Protein AF-A0A1V4LVZ9-F1 (afdb_monomer_lite)

Secondary structure (DSSP, 8-state):
----S-HHHHHHHHHHHHHHHHHHHHHHHHHHHHHHHHH---SHHHHHHHHHHHHHHHHHHHHH--

Sequence (66 aa):
MFWYGSKKDRFRVQRWISIIVLCVGALFLISGIYQYVSCQGPGYPIFKALVMMGVASVMFYIADKW

pLDDT: mean 72.05, std 10.43, range [38.12, 84.94]

Radius of gyration: 15.47 Å; chains: 1; bounding box: 33×25×41 Å

Foldseek 3Di:
DDPDDDPLVVLVVLLVVLVVQLVVLVVQLVVLVCCCVVVVDDNVSNVVSVVSNVVSVVSNVVSVVD

Structure (mmCIF, N/CA/C/O backbone):
data_AF-A0A1V4LVZ9-F1
#
_entry.id   AF-A0A1V4LVZ9-F1
#
loop_
_atom_site.group_PDB
_atom_site.id
_atom_site.type_symbol
_atom_site.label_atom_id
_atom_site.label_alt_id
_atom_site.label_comp_id
_atom_site.label_asym_id
_atom_site.label_entity_id
_atom_site.label_seq_id
_atom_site.pdbx_PDB_ins_code
_atom_site.Cartn_x
_atom_site.Cartn_y
_atom_site.Cartn_z
_atom_site.occupancy
_atom_site.B_iso_or_equiv
_atom_site.auth_seq_id
_atom_site.auth_comp_id
_atom_site.auth_asym_id
_atom_site.auth_atom_id
_atom_site.pdbx_PDB_model_num
ATOM 1 N N . MET A 1 1 ? -17.413 -16.487 19.875 1.00 38.12 1 MET A N 1
ATOM 2 C CA . MET A 1 1 ? -16.094 -16.085 19.339 1.00 38.12 1 MET A CA 1
ATOM 3 C C . MET A 1 1 ? -16.098 -14.572 19.114 1.00 38.12 1 MET A C 1
ATOM 5 O O . MET A 1 1 ? -16.995 -14.088 18.442 1.00 38.12 1 MET A O 1
ATOM 9 N N . PHE A 1 2 ? -15.146 -13.854 19.720 1.00 43.03 2 PHE A N 1
ATOM 10 C CA . PHE A 1 2 ? -14.821 -12.425 19.534 1.00 43.03 2 PHE A CA 1
ATOM 11 C C . PHE A 1 2 ? -15.893 -11.366 19.862 1.00 43.03 2 PHE A C 1
ATOM 13 O O . PHE A 1 2 ? -16.295 -10.551 19.033 1.00 43.03 2 PHE A O 1
ATOM 20 N N . TRP A 1 3 ? -16.250 -11.288 21.146 1.00 46.59 3 TRP A N 1
ATOM 21 C CA . TRP A 1 3 ? -16.848 -10.092 21.752 1.00 46.59 3 TRP A CA 1
ATOM 22 C C . TRP A 1 3 ? -15.732 -9.084 22.098 1.00 46.59 3 TRP A C 1
ATOM 24 O O . TRP A 1 3 ? -15.397 -8.859 23.254 1.00 46.59 3 TRP A O 1
ATOM 34 N N . TYR A 1 4 ? -15.065 -8.541 21.074 1.00 45.78 4 TYR A N 1
ATOM 35 C CA . TYR A 1 4 ? -14.044 -7.504 21.262 1.00 45.78 4 TYR A CA 1
ATOM 36 C C . TYR A 1 4 ? -14.737 -6.152 21.411 1.00 45.78 4 TYR A C 1
ATOM 38 O O . TYR A 1 4 ? -15.348 -5.716 20.438 1.00 45.78 4 TYR A O 1
ATOM 46 N N . GLY A 1 5 ? -14.659 -5.568 22.611 1.00 49.25 5 GLY A N 1
ATOM 47 C CA . GLY A 1 5 ? -14.675 -4.135 22.948 1.00 49.25 5 GLY A CA 1
ATOM 48 C C . GLY A 1 5 ? -15.737 -3.215 22.330 1.00 49.25 5 GLY A C 1
ATOM 49 O O . GLY A 1 5 ? -16.131 -3.333 21.174 1.00 49.25 5 GLY A O 1
ATOM 50 N N . SER A 1 6 ? -16.180 -2.244 23.128 1.00 60.62 6 SER A N 1
ATOM 51 C CA . SER A 1 6 ? -17.033 -1.112 22.741 1.00 60.62 6 SER A CA 1
ATOM 52 C C . SER A 1 6 ? -16.772 -0.621 21.306 1.00 60.62 6 SER A C 1
ATOM 54 O O . SER A 1 6 ? -15.621 -0.544 20.886 1.00 60.62 6 SER A O 1
ATOM 56 N N . LYS A 1 7 ? -17.823 -0.266 20.542 1.00 62.97 7 LYS A N 1
ATOM 57 C CA . LYS A 1 7 ? -17.745 0.109 19.106 1.00 62.97 7 LYS A CA 1
ATOM 58 C C . LYS A 1 7 ? -16.552 1.030 18.775 1.00 62.97 7 LYS A C 1
ATOM 60 O O . LYS A 1 7 ? -15.908 0.841 17.751 1.00 62.97 7 LYS A O 1
ATOM 65 N N . LYS A 1 8 ? -16.213 1.949 19.685 1.00 62.56 8 LYS A N 1
ATOM 66 C CA . LYS A 1 8 ? -15.084 2.892 19.593 1.00 62.56 8 LYS A CA 1
ATOM 67 C C . LYS A 1 8 ? -13.699 2.229 19.483 1.00 62.56 8 LYS A C 1
ATOM 69 O O . LYS A 1 8 ? -12.851 2.725 18.745 1.00 62.56 8 LYS A O 1
ATOM 74 N N . ASP A 1 9 ? -13.461 1.111 20.167 1.00 67.25 9 ASP A N 1
ATOM 75 C CA . ASP A 1 9 ? -12.166 0.415 20.133 1.00 67.25 9 ASP A CA 1
ATOM 76 C C . ASP A 1 9 ? -11.935 -0.288 18.791 1.00 67.25 9 ASP A C 1
ATOM 78 O O . ASP A 1 9 ? -10.816 -0.310 18.279 1.00 67.25 9 ASP A O 1
ATOM 82 N N . ARG A 1 10 ? -13.005 -0.797 18.167 1.00 67.00 10 ARG A N 1
ATOM 83 C CA . ARG A 1 10 ? -12.935 -1.426 16.838 1.00 67.00 10 ARG A CA 1
ATOM 84 C C . ARG A 1 10 ? -12.538 -0.422 15.763 1.00 67.00 10 ARG A C 1
ATOM 86 O O . ARG A 1 10 ? -11.655 -0.724 14.967 1.00 67.00 10 ARG A O 1
ATOM 93 N N . PHE A 1 11 ? -13.116 0.780 15.783 1.00 69.94 11 PHE A N 1
ATOM 94 C CA . PHE A 1 11 ? -12.757 1.845 14.842 1.00 69.94 11 PHE A CA 1
ATOM 95 C C . PHE A 1 11 ? -11.319 2.325 15.034 1.00 69.94 11 PHE A C 1
ATOM 97 O O . PHE A 1 11 ? -10.605 2.527 14.053 1.00 69.94 11 PHE A O 1
ATOM 104 N N . ARG A 1 12 ? -10.836 2.409 16.282 1.00 71.88 12 ARG A N 1
ATOM 105 C CA . ARG A 1 12 ? -9.430 2.731 16.558 1.00 71.88 12 ARG A CA 1
ATOM 106 C C . ARG A 1 12 ? -8.489 1.686 15.951 1.00 71.88 12 ARG A C 1
ATOM 108 O O . ARG A 1 12 ? -7.548 2.059 15.256 1.00 71.88 12 ARG A O 1
ATOM 115 N N . VAL A 1 13 ? -8.754 0.394 16.157 1.00 76.50 13 VAL A N 1
ATOM 116 C CA . VAL A 1 13 ? -7.948 -0.696 15.573 1.00 76.50 13 VAL A CA 1
ATOM 117 C C . VAL A 1 13 ? -8.039 -0.699 14.043 1.00 76.50 13 VAL A C 1
ATOM 119 O O . VAL A 1 13 ? -7.022 -0.824 13.367 1.00 76.50 13 VAL A O 1
ATOM 122 N N . GLN A 1 14 ? -9.228 -0.486 13.479 1.00 75.31 14 GLN A N 1
ATOM 123 C CA . GLN A 1 14 ? -9.443 -0.416 12.032 1.00 75.31 14 GLN A CA 1
ATOM 124 C C . GLN A 1 14 ? -8.687 0.756 11.388 1.00 75.31 14 GLN A C 1
ATOM 126 O O . GLN A 1 14 ? -8.144 0.619 10.289 1.00 75.31 14 GLN A O 1
ATOM 131 N N . ARG A 1 15 ? -8.581 1.885 12.094 1.00 76.19 15 ARG A N 1
ATOM 132 C CA . ARG A 1 15 ? -7.792 3.048 11.680 1.00 76.19 15 ARG A CA 1
ATOM 133 C C . ARG A 1 15 ? -6.293 2.740 11.671 1.00 76.19 15 ARG A C 1
ATOM 135 O O . ARG A 1 15 ? -5.627 3.048 10.688 1.00 7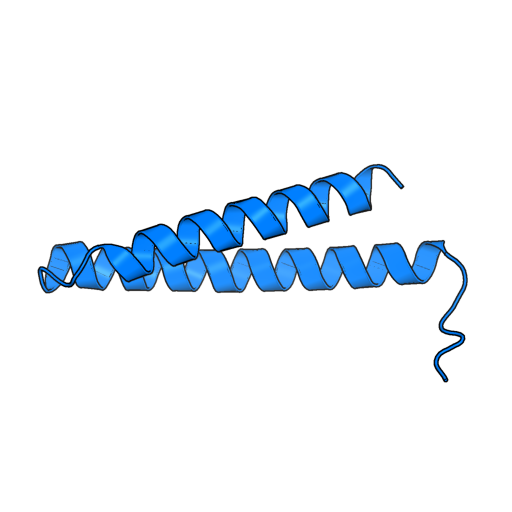6.19 15 ARG A O 1
ATOM 142 N N . TRP A 1 16 ? -5.782 2.055 12.697 1.00 79.62 16 TRP A N 1
ATOM 143 C CA . TRP A 1 16 ? -4.389 1.586 12.736 1.00 79.62 16 TRP A CA 1
ATOM 144 C C . TRP A 1 16 ? -4.068 0.591 11.618 1.00 79.62 16 TRP A C 1
ATOM 146 O O . TRP A 1 16 ? -3.059 0.747 10.934 1.00 79.62 16 TRP A O 1
ATOM 156 N N . ILE A 1 17 ? -4.944 -0.389 11.381 1.00 81.81 17 ILE A N 1
ATOM 157 C CA . ILE A 1 17 ? -4.783 -1.353 10.283 1.00 81.81 17 ILE A CA 1
ATOM 158 C C . ILE A 1 17 ? -4.761 -0.619 8.940 1.00 81.81 17 ILE A C 1
ATOM 160 O O . ILE A 1 17 ? -3.897 -0.884 8.113 1.00 81.81 17 ILE A O 1
ATOM 164 N N . SER A 1 18 ? -5.655 0.349 8.739 1.00 76.25 18 SER A N 1
ATOM 165 C CA . SER A 1 18 ? -5.712 1.129 7.500 1.00 76.25 18 SER A CA 1
ATOM 166 C C . SER A 1 18 ? -4.438 1.955 7.273 1.00 76.25 18 SER A C 1
ATOM 168 O O . SER A 1 18 ? -3.950 2.005 6.148 1.00 76.25 18 SER A O 1
ATOM 170 N N . ILE A 1 19 ? -3.844 2.536 8.325 1.00 82.12 19 ILE A N 1
ATOM 171 C CA . ILE A 1 19 ? -2.544 3.232 8.239 1.00 82.12 19 ILE A CA 1
ATOM 172 C C . ILE A 1 19 ? -1.439 2.265 7.813 1.00 82.12 19 ILE A C 1
ATOM 174 O O . ILE A 1 19 ? -0.676 2.571 6.902 1.00 82.12 19 ILE A O 1
ATOM 178 N N . ILE A 1 20 ? -1.370 1.085 8.435 1.00 84.94 20 ILE A N 1
ATOM 179 C CA . ILE A 1 20 ? -0.360 0.076 8.096 1.00 84.94 20 ILE A CA 1
ATOM 180 C C . ILE A 1 20 ? -0.521 -0.363 6.638 1.00 84.94 20 ILE A C 1
ATOM 182 O O . ILE A 1 20 ? 0.463 -0.418 5.904 1.00 84.94 20 ILE A O 1
ATOM 186 N N . VAL A 1 21 ? -1.752 -0.618 6.189 1.00 82.06 21 VAL A N 1
ATOM 187 C CA . VAL A 1 21 ? -2.029 -1.000 4.797 1.00 82.06 21 VAL A CA 1
ATOM 188 C C . VAL A 1 21 ? -1.661 0.128 3.828 1.00 82.06 21 VAL A C 1
ATOM 190 O O . VAL A 1 21 ? -1.088 -0.157 2.781 1.00 82.06 21 VAL A O 1
ATOM 193 N N . LEU A 1 22 ? -1.910 1.397 4.172 1.00 82.31 22 LEU A N 1
ATOM 194 C CA . LEU A 1 22 ? -1.474 2.541 3.362 1.00 82.31 22 LEU A CA 1
ATOM 195 C C . LEU A 1 22 ? 0.055 2.625 3.266 1.00 82.31 22 LEU A C 1
ATOM 197 O O . LEU A 1 22 ? 0.579 2.810 2.170 1.00 82.31 22 LEU A O 1
ATOM 201 N N . CYS A 1 23 ? 0.776 2.437 4.375 1.00 84.38 23 CYS A N 1
ATOM 202 C CA . CYS A 1 23 ? 2.240 2.416 4.375 1.00 84.38 23 CYS A CA 1
ATOM 203 C C . CYS A 1 23 ? 2.798 1.262 3.531 1.00 84.38 23 CYS A C 1
ATOM 205 O O . CYS A 1 23 ? 3.688 1.475 2.709 1.00 84.38 23 CYS A O 1
ATOM 207 N N . VAL A 1 24 ? 2.262 0.049 3.693 1.00 83.88 24 VAL A N 1
ATOM 208 C CA . VAL A 1 24 ? 2.683 -1.121 2.906 1.00 83.88 24 VAL A CA 1
ATOM 209 C C . VAL A 1 24 ? 2.355 -0.921 1.426 1.00 83.88 24 VAL A C 1
ATOM 211 O O . VAL A 1 24 ? 3.202 -1.188 0.579 1.00 83.88 24 VAL A O 1
ATOM 214 N N . GLY A 1 25 ? 1.170 -0.393 1.109 1.00 80.06 25 GLY A N 1
ATOM 215 C CA . GLY A 1 25 ? 0.762 -0.063 -0.256 1.00 80.06 25 GLY A CA 1
ATOM 216 C C . GLY A 1 25 ? 1.681 0.969 -0.911 1.00 80.06 25 GLY A C 1
ATOM 217 O O . GLY A 1 25 ? 2.085 0.777 -2.054 1.00 80.06 25 GLY A O 1
ATOM 218 N N . ALA A 1 26 ? 2.088 2.008 -0.176 1.00 81.69 26 ALA A N 1
ATOM 219 C CA . ALA A 1 26 ? 3.038 3.008 -0.659 1.00 81.69 26 ALA A CA 1
ATOM 220 C C . ALA A 1 26 ? 4.425 2.404 -0.939 1.00 81.69 26 ALA A C 1
ATOM 222 O O . ALA A 1 26 ? 5.008 2.669 -1.989 1.00 81.69 26 ALA A O 1
ATOM 223 N N . LEU A 1 27 ? 4.934 1.542 -0.052 1.00 82.69 27 LEU A N 1
ATOM 224 C CA . LEU A 1 27 ? 6.198 0.829 -0.278 1.00 82.69 27 LEU A CA 1
ATOM 225 C C . LEU A 1 27 ? 6.124 -0.089 -1.506 1.00 82.69 27 LEU A C 1
ATOM 227 O O . LEU A 1 27 ? 7.066 -0.130 -2.296 1.00 82.69 27 LEU A O 1
ATOM 231 N N . PHE A 1 28 ? 4.996 -0.779 -1.698 1.00 80.81 28 PHE A N 1
ATOM 232 C CA . PHE A 1 28 ? 4.743 -1.620 -2.872 1.00 80.81 28 PHE A CA 1
ATOM 233 C C . PHE A 1 28 ? 4.652 -0.811 -4.171 1.00 80.81 28 PHE A C 1
ATOM 235 O O . PHE A 1 28 ? 5.081 -1.264 -5.231 1.00 80.81 28 PHE A O 1
ATOM 242 N N . LEU A 1 29 ? 4.097 0.398 -4.094 1.00 80.06 29 LEU A N 1
ATOM 243 C CA . LEU A 1 29 ? 4.010 1.312 -5.224 1.00 80.06 29 LEU A CA 1
ATOM 244 C C . LEU A 1 29 ? 5.400 1.820 -5.622 1.00 80.06 29 LEU A C 1
ATOM 246 O O . LEU A 1 29 ? 5.736 1.800 -6.802 1.00 80.06 29 LEU A O 1
ATOM 250 N N . ILE A 1 30 ? 6.228 2.209 -4.648 1.00 80.75 30 ILE A N 1
ATOM 251 C CA . ILE A 1 30 ? 7.607 2.663 -4.885 1.00 80.75 30 ILE A CA 1
ATOM 252 C C . ILE A 1 30 ? 8.446 1.547 -5.516 1.00 80.75 30 ILE A C 1
ATOM 254 O O . ILE A 1 30 ? 9.126 1.785 -6.513 1.00 80.75 30 ILE A O 1
ATOM 258 N N . SER A 1 31 ? 8.378 0.325 -4.981 1.00 79.06 31 SER A N 1
ATOM 259 C CA . SER A 1 31 ? 9.123 -0.813 -5.532 1.00 79.06 31 SER A CA 1
ATOM 260 C C . SER A 1 31 ? 8.625 -1.216 -6.923 1.00 79.06 31 SER A C 1
ATOM 262 O O . SER A 1 31 ? 9.438 -1.505 -7.802 1.00 79.06 31 SER A O 1
ATOM 264 N N . GLY A 1 32 ? 7.311 -1.156 -7.161 1.00 76.44 32 GLY A N 1
ATOM 265 C CA . GLY A 1 32 ? 6.713 -1.385 -8.476 1.00 76.44 32 GLY A CA 1
ATOM 266 C C . GLY A 1 32 ? 7.129 -0.340 -9.514 1.00 76.44 32 GLY A C 1
ATOM 267 O O . GLY A 1 32 ? 7.486 -0.703 -10.632 1.00 76.44 32 GLY A O 1
ATOM 268 N N . ILE A 1 33 ? 7.142 0.948 -9.147 1.00 78.38 33 ILE A N 1
ATOM 269 C CA . ILE A 1 33 ? 7.621 2.037 -10.015 1.00 78.38 33 ILE A CA 1
ATOM 270 C C . ILE A 1 33 ? 9.107 1.859 -10.320 1.00 78.38 33 ILE A C 1
ATOM 272 O O . ILE A 1 33 ? 9.505 1.978 -11.476 1.00 78.38 33 ILE A O 1
ATOM 276 N N . TYR A 1 34 ? 9.919 1.523 -9.315 1.00 77.62 34 TYR A N 1
ATOM 277 C CA . TYR A 1 34 ? 11.345 1.271 -9.507 1.00 77.62 34 TYR A CA 1
ATOM 278 C C . TYR A 1 34 ? 11.588 0.115 -10.486 1.00 77.62 34 TYR A C 1
ATOM 280 O O . TYR A 1 34 ? 12.339 0.272 -11.442 1.00 77.62 34 TYR A O 1
ATOM 288 N N . GLN A 1 35 ? 10.894 -1.017 -10.334 1.00 74.56 35 GLN A N 1
ATOM 289 C CA . GLN A 1 35 ? 11.000 -2.128 -11.290 1.00 74.56 35 GLN A CA 1
ATOM 290 C C . GLN A 1 35 ? 10.511 -1.763 -12.697 1.00 74.56 35 GLN A C 1
ATOM 292 O O . GLN A 1 35 ? 11.091 -2.206 -13.688 1.00 74.56 35 GLN A O 1
ATOM 297 N N . TYR A 1 36 ? 9.457 -0.959 -12.810 1.00 74.38 36 TYR A N 1
ATOM 298 C CA . TYR A 1 36 ? 8.929 -0.539 -14.105 1.00 74.38 36 TYR A CA 1
ATOM 299 C C . TYR A 1 36 ? 9.895 0.396 -14.844 1.00 74.38 36 TYR A C 1
ATOM 301 O O . TYR A 1 36 ? 10.171 0.192 -16.023 1.00 74.38 36 TYR A O 1
ATOM 309 N N . VAL A 1 37 ? 10.456 1.384 -14.141 1.00 76.94 37 VAL A N 1
ATOM 310 C CA . VAL A 1 37 ? 11.371 2.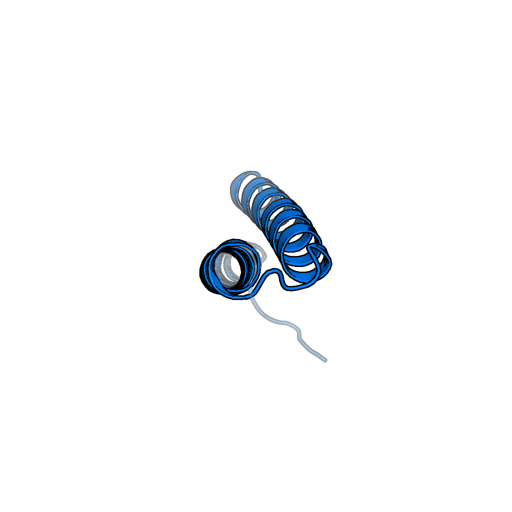381 -14.719 1.00 76.94 37 VAL A CA 1
ATOM 311 C C . VAL A 1 37 ? 12.765 1.797 -14.953 1.00 76.94 37 VAL A C 1
ATOM 313 O O . VAL A 1 37 ? 13.351 2.022 -16.008 1.00 76.94 37 VAL A O 1
ATOM 316 N N . SER A 1 38 ? 13.305 1.040 -13.994 1.00 75.69 38 SER A N 1
ATOM 317 C CA . SER A 1 38 ? 14.683 0.537 -14.051 1.00 75.69 38 SER A CA 1
ATOM 318 C C . SER A 1 38 ? 14.826 -0.797 -14.780 1.00 75.69 38 SER A C 1
ATOM 320 O O . SER A 1 38 ? 15.900 -1.074 -15.308 1.00 75.69 38 SER A O 1
ATOM 322 N N . CYS A 1 39 ? 13.782 -1.631 -14.824 1.00 72.12 39 CYS A N 1
ATOM 323 C CA . CYS A 1 39 ? 13.871 -2.984 -15.387 1.00 72.12 39 CYS A CA 1
ATOM 324 C C . CYS A 1 39 ? 12.893 -3.247 -16.542 1.00 72.12 39 CYS A C 1
ATOM 326 O O . CYS A 1 39 ? 12.810 -4.390 -16.984 1.00 72.12 39 CYS A O 1
ATOM 328 N N . GLN A 1 40 ? 12.137 -2.240 -17.010 1.00 68.81 40 GLN A N 1
ATOM 329 C CA . GLN A 1 40 ? 11.010 -2.427 -17.945 1.00 68.81 40 GLN A CA 1
ATOM 330 C C . GLN A 1 40 ? 10.056 -3.549 -17.488 1.00 68.81 40 GLN A C 1
ATOM 332 O O . GLN A 1 40 ? 9.510 -4.304 -18.293 1.00 68.81 40 GLN A O 1
ATOM 337 N N . GLY A 1 41 ? 9.894 -3.699 -16.169 1.00 65.00 41 GLY A N 1
ATOM 338 C CA . GLY A 1 41 ? 9.040 -4.726 -15.588 1.00 65.00 41 GLY A CA 1
ATOM 339 C C . GLY A 1 41 ? 7.568 -4.526 -15.972 1.00 65.00 41 GLY A C 1
ATOM 340 O O . GLY A 1 41 ? 7.164 -3.419 -16.324 1.00 65.00 41 GLY A O 1
ATOM 341 N N . PRO A 1 42 ? 6.726 -5.570 -15.894 1.00 68.69 42 PRO A N 1
ATOM 342 C CA . PRO A 1 42 ? 5.302 -5.444 -16.196 1.00 68.69 42 PRO A CA 1
ATOM 343 C C . PRO A 1 42 ? 4.656 -4.389 -15.287 1.00 68.69 42 PRO A C 1
ATOM 345 O O . PRO A 1 42 ? 4.935 -4.363 -14.097 1.00 68.69 42 PRO A O 1
ATOM 348 N N . GLY A 1 43 ? 3.763 -3.541 -15.813 1.00 67.38 43 GLY A N 1
ATOM 349 C CA . GLY A 1 43 ? 3.089 -2.473 -15.043 1.00 67.38 43 GLY A CA 1
ATOM 350 C C . GLY A 1 43 ? 2.009 -2.955 -14.059 1.00 67.38 43 GLY A C 1
ATOM 351 O O . GLY A 1 43 ? 1.470 -2.182 -13.268 1.00 67.38 43 GLY A O 1
ATOM 352 N N . TYR A 1 44 ? 1.698 -4.251 -14.071 1.00 70.69 44 TYR A N 1
ATOM 353 C CA . TYR A 1 44 ? 0.699 -4.885 -13.205 1.00 70.69 44 TYR A CA 1
ATOM 354 C C . TYR A 1 44 ? 0.911 -4.697 -11.678 1.00 70.69 44 TYR A C 1
ATOM 356 O O . TYR A 1 44 ? -0.080 -4.487 -10.972 1.00 70.69 44 TYR A O 1
ATOM 364 N N . PRO A 1 45 ? 2.147 -4.710 -11.129 1.00 71.81 45 PRO A N 1
ATOM 365 C CA . PRO A 1 45 ? 2.420 -4.432 -9.716 1.00 71.81 45 PRO A CA 1
ATOM 366 C C . PRO A 1 45 ? 2.011 -3.014 -9.301 1.00 71.81 45 PRO A C 1
ATOM 368 O O . PRO A 1 45 ? 1.476 -2.830 -8.210 1.00 71.81 45 PRO A O 1
ATOM 371 N N . ILE A 1 46 ? 2.198 -2.028 -10.187 1.00 72.81 46 ILE A N 1
ATOM 372 C CA . ILE A 1 46 ? 1.833 -0.625 -9.937 1.00 72.81 46 ILE A CA 1
ATOM 373 C C . ILE A 1 46 ? 0.313 -0.493 -9.849 1.00 72.81 46 ILE A C 1
ATOM 375 O O . ILE A 1 46 ? -0.207 0.118 -8.917 1.00 72.81 46 ILE A O 1
ATOM 379 N N . PHE A 1 47 ? -0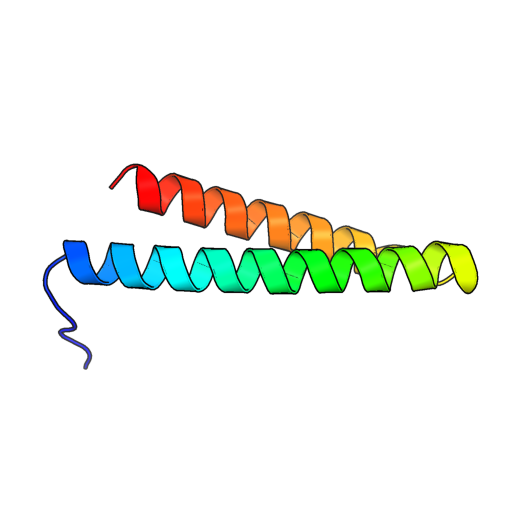.413 -1.118 -10.781 1.00 74.12 47 PHE A N 1
ATOM 380 C CA . PHE A 1 47 ? -1.874 -1.108 -10.769 1.00 74.12 47 PHE A CA 1
ATOM 381 C C . PHE A 1 47 ? -2.439 -1.762 -9.500 1.00 74.12 47 PHE A C 1
ATOM 383 O O . PHE A 1 47 ? -3.328 -1.204 -8.858 1.00 74.12 47 PHE A O 1
ATOM 390 N N . LYS A 1 48 ? -1.878 -2.904 -9.077 1.00 73.81 48 LYS A N 1
ATOM 391 C CA . LYS A 1 48 ? -2.243 -3.543 -7.803 1.00 73.81 48 LYS A CA 1
ATOM 392 C C . LYS A 1 48 ? -2.011 -2.624 -6.606 1.00 73.81 48 LYS A C 1
ATOM 394 O O . LYS A 1 48 ? -2.886 -2.537 -5.747 1.00 73.81 48 LYS A O 1
ATOM 399 N N . ALA A 1 49 ? -0.873 -1.935 -6.557 1.00 74.75 49 ALA A N 1
ATOM 400 C CA . ALA A 1 49 ? -0.556 -1.019 -5.467 1.00 74.75 49 ALA A CA 1
ATOM 401 C C . ALA A 1 49 ? -1.531 0.174 -5.409 1.00 74.75 49 ALA A C 1
ATOM 403 O O . ALA A 1 49 ? -2.009 0.518 -4.328 1.00 74.75 49 ALA A O 1
ATOM 404 N N . LEU A 1 50 ? -1.918 0.738 -6.562 1.00 78.12 50 LEU A N 1
ATOM 405 C CA . LEU A 1 50 ? -2.925 1.805 -6.643 1.00 78.12 50 LEU A CA 1
ATOM 406 C C . LEU A 1 50 ? -4.302 1.352 -6.144 1.00 78.12 50 LEU A C 1
ATOM 408 O O . LEU A 1 50 ? -4.932 2.054 -5.354 1.00 78.12 50 LEU A O 1
ATOM 412 N N . VAL A 1 51 ? -4.757 0.164 -6.554 1.00 79.50 51 VAL A N 1
ATOM 413 C CA . VAL A 1 51 ? -6.031 -0.401 -6.079 1.00 79.50 51 VAL A CA 1
ATOM 414 C C . VAL A 1 51 ? -5.989 -0.622 -4.565 1.00 79.50 51 VAL A C 1
ATOM 416 O O . VAL A 1 51 ? -6.942 -0.283 -3.866 1.00 79.50 51 VAL A O 1
ATOM 419 N N . MET A 1 52 ? -4.871 -1.124 -4.037 1.00 77.56 52 MET A N 1
ATOM 420 C CA . MET A 1 52 ? -4.700 -1.354 -2.602 1.00 77.56 52 MET A CA 1
ATOM 421 C C . MET A 1 52 ? -4.731 -0.045 -1.798 1.00 77.56 52 MET A C 1
ATOM 423 O O . MET A 1 52 ? -5.398 0.025 -0.767 1.00 77.56 52 MET A O 1
ATOM 427 N N . MET A 1 53 ? -4.085 1.015 -2.299 1.00 77.06 53 MET A N 1
ATOM 428 C CA . MET A 1 53 ? -4.158 2.355 -1.705 1.00 77.06 53 MET A CA 1
ATOM 429 C C . MET A 1 53 ? -5.576 2.943 -1.763 1.00 77.06 53 MET A C 1
ATOM 431 O O . MET A 1 53 ? -6.034 3.544 -0.789 1.00 77.06 53 MET A O 1
ATOM 435 N N . GLY A 1 54 ? -6.301 2.738 -2.865 1.00 79.56 54 GLY A N 1
ATOM 436 C CA . GLY A 1 54 ? -7.699 3.154 -3.005 1.00 79.56 54 GLY A CA 1
ATOM 437 C C . GLY A 1 54 ? -8.614 2.481 -1.978 1.00 79.56 54 GLY A C 1
ATOM 438 O O . GLY A 1 54 ? -9.366 3.145 -1.272 1.00 79.56 54 GLY A O 1
ATOM 439 N N . VAL A 1 55 ? -8.498 1.164 -1.813 1.00 78.56 55 VAL A N 1
ATOM 440 C CA . VAL A 1 55 ? -9.283 0.426 -0.810 1.00 78.56 55 VAL A CA 1
ATOM 441 C C . VAL A 1 55 ? -8.925 0.871 0.611 1.00 78.56 55 VAL A C 1
ATOM 443 O O . VAL A 1 55 ? -9.816 1.135 1.416 1.00 78.56 55 VAL A O 1
ATOM 446 N N . ALA A 1 56 ? -7.635 1.021 0.918 1.00 76.69 56 ALA A N 1
ATOM 447 C CA . ALA A 1 56 ? -7.184 1.429 2.246 1.00 76.69 56 ALA A CA 1
ATOM 448 C 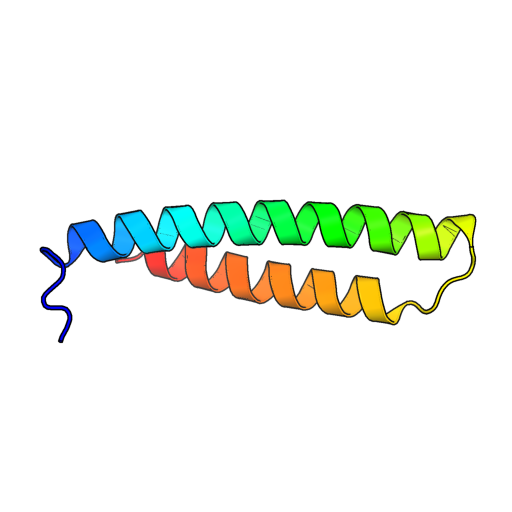C . ALA A 1 56 ? -7.616 2.860 2.611 1.00 76.69 56 AL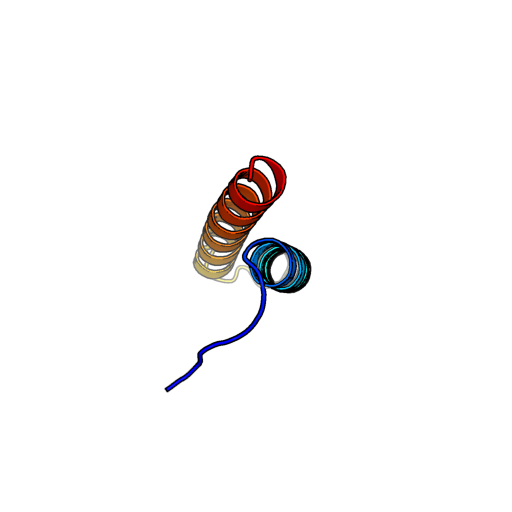A A C 1
ATOM 450 O O . ALA A 1 56 ? -7.999 3.116 3.752 1.00 76.69 56 ALA A O 1
ATOM 451 N N . SER A 1 57 ? -7.623 3.782 1.645 1.00 76.25 57 SER A N 1
ATOM 452 C CA . SER A 1 57 ? -8.115 5.153 1.841 1.00 76.25 57 SER A CA 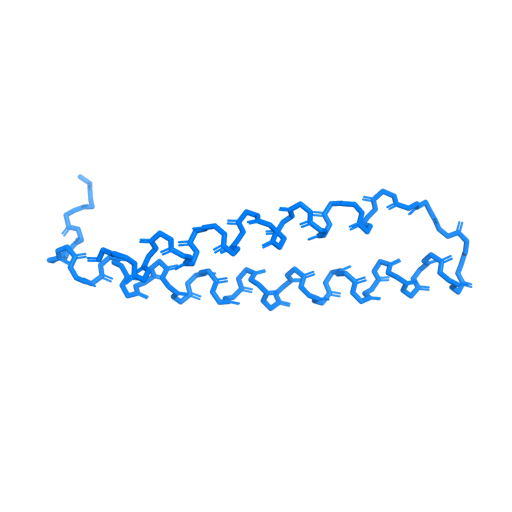1
ATOM 453 C C . SER A 1 57 ? -9.632 5.210 2.047 1.00 76.25 57 SER A C 1
ATOM 455 O O . SER A 1 57 ? -10.091 5.935 2.929 1.00 76.25 57 SER A O 1
ATOM 457 N N . VAL A 1 58 ? -10.415 4.391 1.334 1.00 77.31 58 VAL A N 1
ATOM 458 C CA . VAL A 1 58 ? -11.865 4.254 1.575 1.00 77.31 58 VAL A CA 1
ATOM 459 C C . VAL A 1 58 ? -12.141 3.681 2.968 1.00 77.31 58 VAL A C 1
ATOM 461 O O . VAL A 1 58 ? -12.987 4.205 3.693 1.00 77.31 58 VAL A O 1
ATOM 464 N N . MET A 1 59 ? -11.404 2.646 3.382 1.00 71.94 59 MET A N 1
ATOM 465 C CA . MET A 1 59 ? -11.527 2.076 4.729 1.00 71.94 59 MET A CA 1
ATOM 466 C C . MET A 1 59 ? -11.149 3.088 5.815 1.00 71.94 59 MET A C 1
ATOM 468 O O . MET A 1 59 ? -11.833 3.162 6.836 1.00 71.94 59 MET A O 1
ATOM 472 N N . PHE A 1 60 ? -10.118 3.903 5.578 1.00 72.88 60 PHE A N 1
ATOM 473 C CA . PHE A 1 60 ? -9.716 4.976 6.485 1.00 72.88 60 PHE A CA 1
ATOM 474 C C . PHE A 1 60 ? -10.780 6.079 6.578 1.00 72.88 60 PHE A C 1
ATOM 476 O O . PHE A 1 60 ? -11.106 6.516 7.678 1.00 72.88 60 PHE A O 1
ATOM 483 N N . TYR A 1 61 ? -11.374 6.482 5.451 1.00 74.19 61 TYR A N 1
ATOM 484 C CA . TYR A 1 61 ? -12.448 7.480 5.414 1.00 74.19 61 TYR A CA 1
ATOM 485 C C . TYR A 1 61 ? -13.704 7.007 6.158 1.00 74.19 61 TYR A C 1
ATOM 487 O O . TYR A 1 61 ? -14.296 7.759 6.929 1.00 74.19 61 TYR A O 1
ATOM 495 N N . ILE A 1 62 ? -14.098 5.742 5.978 1.00 72.69 62 ILE A N 1
ATOM 496 C CA . ILE A 1 62 ? -15.237 5.159 6.700 1.00 72.69 62 ILE A CA 1
ATOM 497 C C . ILE A 1 62 ? -14.936 5.065 8.201 1.00 72.69 62 ILE A C 1
ATOM 499 O O . ILE A 1 62 ? -15.821 5.331 9.006 1.00 72.69 62 ILE A O 1
ATOM 503 N N . ALA A 1 63 ? -13.700 4.736 8.583 1.00 65.50 63 ALA A N 1
ATOM 504 C CA . ALA A 1 63 ? -13.292 4.659 9.985 1.00 65.50 63 ALA A CA 1
ATOM 505 C C . ALA A 1 63 ? -13.166 6.027 10.684 1.00 65.50 63 ALA A C 1
ATOM 507 O O . ALA A 1 63 ? -13.141 6.064 11.908 1.00 65.50 63 ALA A O 1
ATOM 508 N N . ASP A 1 64 ? -13.043 7.133 9.944 1.00 59.88 64 ASP A N 1
ATOM 509 C CA . ASP A 1 64 ? -13.043 8.491 10.511 1.00 59.88 64 ASP A CA 1
ATOM 510 C C . ASP A 1 64 ? -14.463 9.057 10.676 1.00 59.88 64 ASP A C 1
ATOM 512 O O . ASP A 1 64 ? -14.713 9.889 11.542 1.00 59.88 64 ASP A O 1
ATOM 516 N N . LYS A 1 65 ? -15.407 8.582 9.855 1.00 59.00 65 LYS A N 1
ATOM 517 C CA . LYS A 1 65 ? -16.800 9.051 9.835 1.00 59.00 65 LYS A CA 1
ATOM 518 C C . LYS A 1 65 ? -17.696 8.389 10.897 1.00 59.00 65 LYS A C 1
ATOM 520 O O . LYS A 1 65 ? -18.838 8.819 11.054 1.00 59.00 65 LYS A O 1
ATOM 525 N N . TRP A 1 66 ? -17.203 7.356 11.585 1.00 49.16 66 TRP A N 1
ATOM 526 C CA . TRP A 1 66 ? -17.922 6.518 12.559 1.00 49.16 66 TRP A CA 1
ATOM 527 C C . TRP A 1 66 ? -17.149 6.376 13.874 1.00 49.16 66 TRP A C 1
ATOM 529 O O . TRP A 1 66 ? -17.816 6.200 14.922 1.00 49.16 66 TRP A O 1
#